Protein AF-A0A946MHQ4-F1 (afdb_monomer_lite)

Radius of gyration: 21.67 Å; chains: 1; bounding box: 41×37×60 Å

Structure (mmCIF, N/CA/C/O backbone):
data_AF-A0A946MHQ4-F1
#
_entry.id   AF-A0A946MHQ4-F1
#
loop_
_atom_site.group_PDB
_atom_site.id
_atom_site.type_symbol
_atom_site.label_atom_id
_atom_site.label_alt_id
_atom_site.label_comp_id
_atom_site.label_asym_id
_atom_site.label_entity_id
_atom_site.label_seq_id
_atom_site.pdbx_PDB_ins_code
_atom_site.Cartn_x
_atom_site.Cartn_y
_atom_site.Cartn_z
_atom_site.occupancy
_atom_site.B_iso_or_equiv
_atom_site.auth_seq_id
_atom_site.auth_comp_id
_atom_site.auth_asym_id
_atom_site.auth_atom_id
_atom_site.pdbx_PDB_model_num
ATOM 1 N N . MET A 1 1 ? 18.219 -25.299 -16.382 1.00 44.34 1 MET A N 1
ATOM 2 C CA . MET A 1 1 ? 19.455 -24.593 -16.780 1.00 44.34 1 MET A CA 1
ATOM 3 C C . MET A 1 1 ? 19.240 -24.109 -18.207 1.00 44.34 1 MET A C 1
ATOM 5 O O . MET A 1 1 ? 19.363 -24.903 -19.125 1.00 44.34 1 MET A O 1
ATOM 9 N N . HIS A 1 2 ? 18.768 -22.870 -18.377 1.00 46.53 2 HIS A N 1
ATOM 10 C CA . HIS A 1 2 ? 18.567 -22.252 -19.692 1.00 46.53 2 HIS A CA 1
ATOM 11 C C . HIS A 1 2 ? 19.818 -21.434 -20.004 1.00 46.53 2 HIS A C 1
ATOM 13 O O . HIS A 1 2 ? 20.066 -20.426 -19.351 1.00 46.53 2 HIS A O 1
ATOM 19 N N . ILE A 1 3 ? 20.645 -21.917 -20.928 1.00 57.62 3 ILE A N 1
ATOM 20 C CA . ILE A 1 3 ? 21.857 -21.231 -21.380 1.00 57.62 3 ILE A CA 1
ATOM 21 C C . ILE A 1 3 ? 21.661 -21.022 -22.878 1.00 57.62 3 ILE A C 1
ATOM 23 O O . ILE A 1 3 ? 21.789 -21.970 -23.647 1.00 57.62 3 ILE A O 1
ATOM 27 N N . GLY A 1 4 ? 21.239 -19.817 -23.265 1.00 63.19 4 GLY A N 1
ATOM 28 C CA . GLY A 1 4 ? 20.927 -19.494 -24.661 1.00 63.19 4 GLY A CA 1
ATOM 29 C C . GLY A 1 4 ? 20.338 -18.104 -24.919 1.00 63.19 4 GLY A C 1
ATOM 30 O O . GLY A 1 4 ? 20.368 -17.661 -26.059 1.00 63.19 4 GLY A O 1
ATOM 31 N N . ASP A 1 5 ? 19.867 -17.380 -23.900 1.00 60.38 5 ASP A N 1
ATOM 32 C CA . ASP A 1 5 ? 19.282 -16.044 -24.090 1.00 60.38 5 ASP A CA 1
ATOM 33 C C . ASP A 1 5 ? 20.356 -14.944 -24.002 1.00 60.38 5 ASP A C 1
ATOM 35 O O . ASP A 1 5 ? 20.431 -14.191 -23.028 1.00 60.38 5 ASP A O 1
ATOM 39 N N . PHE A 1 6 ? 21.230 -14.857 -25.009 1.00 62.22 6 PHE A N 1
ATOM 40 C CA . PHE A 1 6 ? 22.147 -13.722 -25.141 1.00 62.22 6 PHE A CA 1
ATOM 41 C C . PHE A 1 6 ? 21.376 -12.498 -25.655 1.00 62.22 6 PHE A C 1
ATOM 43 O O . PHE A 1 6 ? 20.959 -12.435 -26.809 1.00 62.22 6 PHE A O 1
ATOM 50 N N . LYS A 1 7 ? 21.150 -11.523 -24.768 1.00 54.19 7 LYS A N 1
ATOM 51 C CA . LYS A 1 7 ? 20.459 -10.266 -25.081 1.00 54.19 7 LYS A CA 1
ATOM 52 C C . LYS A 1 7 ? 21.431 -9.286 -25.747 1.00 54.19 7 LYS A C 1
ATOM 54 O O . LYS A 1 7 ? 22.206 -8.626 -25.064 1.00 54.19 7 LYS A O 1
ATOM 59 N N . GLU A 1 8 ? 21.387 -9.175 -27.072 1.00 64.94 8 GLU A N 1
ATOM 60 C CA . GLU A 1 8 ? 22.301 -8.308 -27.841 1.00 64.94 8 GLU A CA 1
ATOM 61 C C . GLU A 1 8 ? 21.842 -6.839 -27.960 1.00 64.94 8 GLU A C 1
ATOM 63 O O . GLU A 1 8 ? 22.543 -6.008 -28.532 1.00 64.94 8 GLU A O 1
ATOM 68 N N . THR A 1 9 ? 20.670 -6.456 -27.440 1.00 58.81 9 THR A N 1
ATOM 69 C CA . THR A 1 9 ? 20.149 -5.082 -27.596 1.00 58.81 9 THR A CA 1
ATOM 70 C C . THR A 1 9 ? 19.406 -4.600 -26.349 1.00 58.81 9 THR A C 1
ATOM 72 O O . THR A 1 9 ? 18.476 -5.257 -25.886 1.00 58.81 9 THR A O 1
ATOM 75 N N . TYR A 1 10 ? 19.757 -3.405 -25.850 1.00 59.22 10 TYR A N 1
ATOM 76 C CA . TYR A 1 10 ? 19.144 -2.749 -24.676 1.00 59.22 10 TYR A CA 1
ATOM 77 C C . TYR A 1 10 ? 17.607 -2.657 -24.747 1.00 59.22 10 TYR A C 1
ATOM 79 O O . TYR A 1 10 ? 16.923 -2.798 -23.737 1.00 59.22 10 TYR A O 1
ATOM 87 N N . SER A 1 11 ? 17.042 -2.493 -25.947 1.00 57.69 11 SER A N 1
ATOM 88 C CA . SER A 1 11 ? 15.589 -2.461 -26.170 1.00 57.69 11 SER A CA 1
ATOM 89 C C . SER A 1 11 ? 14.884 -3.793 -25.859 1.00 57.69 11 SER A C 1
ATOM 91 O O . SER A 1 11 ? 13.715 -3.766 -25.480 1.00 57.69 11 SER A O 1
ATOM 93 N N . SER A 1 12 ? 15.567 -4.939 -25.981 1.00 54.00 12 SER A N 1
ATOM 94 C CA . SER A 1 12 ? 15.023 -6.251 -25.584 1.00 54.00 12 SER A CA 1
ATOM 95 C C . SER A 1 12 ? 15.085 -6.488 -24.072 1.00 54.00 12 SER A C 1
ATOM 97 O O . SER A 1 12 ? 14.344 -7.320 -23.556 1.00 54.00 12 SER A O 1
ATOM 99 N N . ASP A 1 13 ? 15.935 -5.755 -23.347 1.00 55.28 13 ASP A N 1
ATOM 100 C CA . ASP A 1 13 ? 16.036 -5.848 -21.885 1.00 55.28 13 ASP A CA 1
ATOM 101 C C . ASP A 1 13 ? 14.996 -4.967 -21.167 1.00 55.28 13 ASP A C 1
ATOM 103 O O . ASP A 1 13 ? 14.584 -5.262 -20.049 1.00 55.28 13 ASP A O 1
ATOM 107 N N . GLN A 1 14 ? 14.497 -3.932 -21.852 1.00 57.94 14 GLN A N 1
ATOM 108 C CA . GLN A 1 14 ? 13.439 -3.034 -21.371 1.00 57.94 14 GLN A CA 1
ATOM 109 C C . GLN A 1 14 ? 12.012 -3.588 -21.549 1.00 57.94 14 GLN A C 1
ATOM 111 O O . GLN A 1 14 ? 11.046 -2.983 -21.075 1.00 57.94 14 GLN A O 1
ATOM 116 N N . ALA A 1 15 ? 11.848 -4.730 -22.225 1.00 58.72 15 ALA A N 1
ATOM 117 C CA . ALA A 1 15 ? 10.554 -5.382 -22.353 1.00 58.72 15 ALA A CA 1
ATOM 118 C C . ALA A 1 15 ? 10.146 -5.982 -20.998 1.00 58.72 15 ALA A C 1
ATOM 120 O O . ALA A 1 15 ? 10.652 -7.021 -20.584 1.00 58.72 15 ALA A O 1
ATOM 121 N N . VAL A 1 16 ? 9.177 -5.348 -20.328 1.00 58.56 16 VAL A N 1
ATOM 122 C CA . VAL A 1 16 ? 8.598 -5.785 -19.037 1.00 58.56 16 VAL A CA 1
ATOM 123 C C . VAL A 1 16 ? 8.175 -7.269 -19.050 1.00 58.56 16 VAL A C 1
ATOM 125 O O . VAL A 1 16 ? 8.153 -7.927 -18.013 1.00 58.56 16 VAL A O 1
ATOM 128 N N . PHE A 1 17 ? 7.897 -7.828 -20.233 1.00 55.38 17 PHE A N 1
ATOM 129 C CA . PHE A 1 17 ? 7.552 -9.231 -20.445 1.00 55.38 17 PHE A CA 1
ATOM 130 C C . PHE A 1 17 ? 8.567 -9.927 -21.356 1.00 55.38 17 PHE A C 1
ATOM 132 O O . PHE A 1 17 ? 8.342 -10.097 -22.550 1.00 55.38 17 PHE A O 1
ATOM 139 N N . ILE A 1 18 ? 9.674 -10.357 -20.761 1.00 59.72 18 ILE A N 1
ATOM 140 C CA . ILE A 1 18 ? 10.768 -11.078 -21.431 1.00 59.72 18 ILE A CA 1
ATOM 141 C C . ILE A 1 18 ? 10.367 -12.518 -21.823 1.00 59.72 18 ILE A C 1
ATOM 143 O O . ILE A 1 18 ? 10.824 -13.041 -22.832 1.00 59.72 18 ILE A O 1
ATOM 147 N N . ASN A 1 19 ? 9.465 -13.155 -21.057 1.00 63.75 19 ASN A N 1
ATOM 148 C CA . ASN A 1 19 ? 9.085 -14.563 -21.236 1.00 63.75 19 ASN A CA 1
ATOM 149 C C . ASN A 1 19 ? 7.571 -14.732 -21.431 1.00 63.75 19 ASN A C 1
ATOM 151 O O . ASN A 1 19 ? 6.774 -14.243 -20.624 1.00 63.75 19 ASN A O 1
ATOM 155 N N . ALA A 1 20 ? 7.175 -15.543 -22.422 1.00 65.88 20 ALA A N 1
ATOM 156 C CA . ALA A 1 20 ? 5.785 -15.967 -22.629 1.00 65.88 20 ALA A CA 1
ATOM 157 C C . ALA A 1 20 ? 5.186 -16.631 -21.373 1.00 65.88 20 ALA A C 1
ATOM 159 O O . ALA A 1 20 ? 4.025 -16.398 -21.044 1.00 65.88 20 ALA A O 1
ATOM 160 N N . THR A 1 21 ? 6.011 -17.362 -20.616 1.00 70.69 21 THR A N 1
ATOM 161 C CA . THR A 1 21 ? 5.657 -17.931 -19.309 1.00 70.69 21 THR A CA 1
ATOM 162 C C . THR A 1 21 ? 5.302 -16.851 -18.286 1.00 70.69 21 THR A C 1
ATOM 164 O O . THR A 1 21 ? 4.266 -16.955 -17.642 1.00 70.69 21 THR A O 1
ATOM 167 N N . SER A 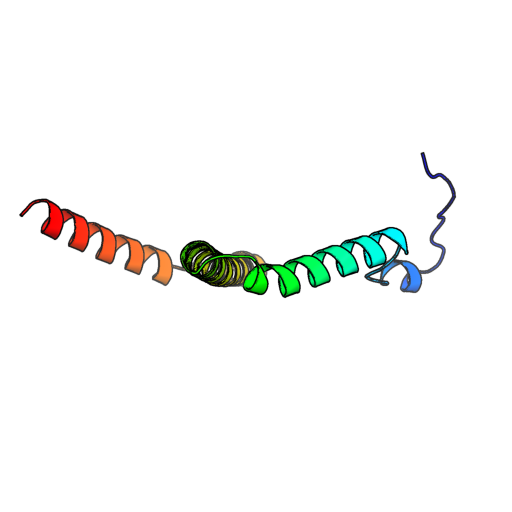1 22 ? 6.092 -15.778 -18.161 1.00 65.81 22 SER A N 1
ATOM 168 C CA . SER A 1 22 ? 5.806 -14.698 -17.200 1.00 65.81 22 SER A CA 1
ATOM 169 C C . SER A 1 22 ? 4.502 -13.969 -17.545 1.00 65.81 22 SER A C 1
ATOM 171 O O . SER A 1 22 ? 3.673 -13.717 -16.673 1.00 65.81 22 SER A O 1
ATOM 173 N N . ARG A 1 23 ? 4.251 -13.730 -18.842 1.00 69.12 23 ARG A N 1
ATOM 174 C CA . ARG A 1 23 ? 2.988 -13.142 -19.319 1.00 69.12 23 ARG A CA 1
ATOM 175 C C . ARG A 1 23 ? 1.783 -14.053 -19.062 1.00 69.12 23 ARG A C 1
ATOM 177 O O . ARG A 1 23 ? 0.720 -13.558 -18.701 1.00 69.12 23 ARG A O 1
ATOM 184 N N . PHE A 1 24 ? 1.951 -15.366 -19.211 1.00 77.69 24 PHE A N 1
ATOM 185 C CA . PHE A 1 24 ? 0.913 -16.351 -18.906 1.00 77.69 24 PHE A CA 1
ATOM 186 C C . PHE A 1 24 ? 0.582 -16.394 -17.406 1.00 77.69 24 PHE A C 1
ATOM 188 O O . PHE A 1 24 ? -0.587 -16.303 -17.038 1.00 77.69 24 PHE A O 1
ATOM 195 N N . TRP A 1 25 ? 1.596 -16.443 -16.537 1.00 76.44 25 TRP A N 1
ATOM 196 C CA . TRP A 1 25 ? 1.406 -16.420 -15.081 1.00 76.44 25 TRP A CA 1
ATOM 197 C C . TRP A 1 25 ? 0.798 -15.105 -14.581 1.00 76.44 25 TRP A C 1
ATOM 199 O O . TRP A 1 25 ? -0.076 -15.135 -13.719 1.00 76.44 25 TRP A O 1
ATOM 209 N N . LEU A 1 26 ? 1.186 -13.960 -15.153 1.00 79.12 26 LEU A N 1
ATOM 210 C CA . LEU A 1 26 ? 0.558 -12.670 -14.844 1.00 79.12 26 LEU A CA 1
ATOM 211 C C . LEU A 1 26 ? -0.900 -12.607 -15.315 1.00 79.12 26 LEU A C 1
ATOM 213 O O . LEU A 1 26 ? -1.747 -12.085 -14.593 1.00 79.12 26 LEU A O 1
ATOM 217 N N . GLY A 1 27 ? -1.214 -13.186 -16.477 1.00 81.94 27 GLY A N 1
ATOM 218 C CA . GLY A 1 27 ? -2.594 -13.328 -16.945 1.00 81.94 27 GLY A CA 1
ATOM 219 C C . GLY A 1 27 ? -3.448 -14.180 -16.002 1.00 81.94 27 GLY A C 1
ATOM 220 O O . GLY A 1 27 ? -4.559 -13.785 -15.658 1.00 81.94 27 GLY A O 1
ATOM 221 N N . ILE A 1 28 ? -2.907 -15.305 -15.520 1.00 83.94 28 ILE A N 1
ATOM 222 C CA . ILE A 1 28 ? -3.563 -16.161 -14.518 1.00 83.94 28 ILE A CA 1
ATOM 223 C C . ILE A 1 28 ? -3.770 -15.418 -13.198 1.00 83.94 28 ILE A C 1
ATOM 225 O O . ILE A 1 28 ? -4.859 -15.483 -12.634 1.00 83.94 28 ILE A O 1
ATOM 229 N N . LEU A 1 29 ? -2.757 -14.692 -12.720 1.00 83.06 29 LEU A N 1
ATOM 230 C CA . LEU A 1 29 ? -2.849 -13.893 -11.499 1.00 83.06 29 LEU A CA 1
ATOM 231 C C . LEU A 1 29 ? -3.992 -12.871 -11.596 1.00 83.06 29 LEU A C 1
ATOM 233 O O . LEU A 1 29 ? -4.821 -12.791 -10.693 1.00 83.06 29 LEU A O 1
ATOM 237 N N . PHE A 1 30 ? -4.069 -12.131 -12.706 1.00 81.38 30 PHE A N 1
ATOM 238 C CA . PHE A 1 30 ? -5.137 -11.157 -12.945 1.00 81.38 30 PHE A CA 1
ATOM 239 C C . PHE A 1 30 ? -6.515 -11.811 -13.047 1.00 81.38 30 PHE A C 1
ATOM 241 O O . PHE A 1 30 ? -7.473 -11.315 -12.456 1.00 81.38 30 PHE A O 1
ATOM 248 N N . ALA A 1 31 ? -6.621 -12.935 -13.757 1.00 80.38 31 ALA A N 1
ATOM 249 C CA . ALA A 1 31 ? -7.873 -13.675 -13.870 1.00 80.38 31 ALA A CA 1
ATOM 250 C C . ALA A 1 31 ? -8.362 -14.166 -12.498 1.00 80.38 31 ALA A C 1
ATOM 252 O O . ALA A 1 31 ? -9.541 -14.029 -12.178 1.00 80.38 31 ALA A O 1
ATOM 253 N N . LEU A 1 32 ? -7.453 -14.671 -11.660 1.00 80.50 32 LEU A N 1
ATOM 254 C CA . LEU A 1 32 ? -7.765 -15.112 -10.303 1.00 80.50 32 LEU A CA 1
ATOM 255 C C . LEU A 1 32 ? -8.185 -13.937 -9.413 1.00 80.50 32 LEU A C 1
ATOM 257 O O . LEU A 1 32 ? -9.152 -14.066 -8.669 1.00 80.50 32 LEU A O 1
ATOM 261 N N . LEU A 1 33 ? -7.530 -12.778 -9.537 1.00 78.06 33 LEU A N 1
ATOM 262 C CA . LEU A 1 33 ? -7.888 -11.564 -8.795 1.00 78.06 33 LEU A CA 1
ATOM 263 C C . LEU A 1 33 ? -9.302 -11.062 -9.143 1.00 78.06 33 LEU A C 1
ATOM 265 O O . LEU A 1 33 ? -10.025 -10.602 -8.263 1.00 78.06 33 LEU A O 1
ATOM 269 N N . ILE A 1 34 ? -9.707 -11.172 -10.413 1.00 77.94 34 ILE A N 1
ATOM 270 C CA . ILE A 1 34 ? -11.048 -10.787 -10.888 1.00 77.94 34 ILE A CA 1
ATOM 271 C C . ILE A 1 34 ? -12.108 -11.813 -10.475 1.00 77.94 34 ILE A C 1
ATOM 273 O O . ILE A 1 34 ? -13.237 -11.436 -10.176 1.00 77.94 34 ILE A O 1
ATOM 277 N N . LEU A 1 35 ? -11.761 -13.102 -10.441 1.00 77.50 35 LEU A N 1
ATOM 278 C CA . LEU A 1 35 ? -12.665 -14.172 -10.006 1.00 77.50 35 LEU A CA 1
ATOM 279 C C . LEU A 1 35 ? -12.836 -14.223 -8.481 1.00 77.50 35 LEU A C 1
ATOM 281 O O . LEU A 1 35 ? -13.877 -14.664 -7.996 1.00 77.50 35 LEU A O 1
ATOM 285 N N . PHE A 1 36 ? -11.847 -13.744 -7.725 1.00 74.06 36 PHE A N 1
ATOM 286 C CA . PHE A 1 36 ? -11.846 -13.716 -6.264 1.00 74.06 36 PHE A CA 1
ATOM 287 C C . PHE A 1 36 ? -13.116 -13.105 -5.633 1.00 74.06 36 PHE A C 1
ATOM 289 O O . PHE A 1 36 ? -13.709 -13.769 -4.781 1.00 74.06 36 PHE A O 1
ATOM 296 N N . PRO A 1 37 ? -13.610 -11.915 -6.039 1.00 72.88 37 PRO A N 1
ATOM 297 C CA . PRO A 1 37 ? -14.820 -11.330 -5.458 1.00 72.88 37 PRO A CA 1
ATOM 298 C C . PRO A 1 37 ? -16.112 -12.112 -5.730 1.00 72.88 37 PRO A C 1
ATOM 300 O O . PRO A 1 37 ? -17.084 -11.915 -5.011 1.00 72.88 37 PRO A O 1
ATOM 303 N N . PHE A 1 38 ? -16.146 -12.996 -6.732 1.00 70.44 38 PHE A N 1
ATOM 304 C CA . PHE A 1 38 ? -17.338 -13.794 -7.050 1.00 70.44 38 PHE A CA 1
ATOM 305 C C . PHE A 1 38 ? -17.438 -15.088 -6.233 1.00 70.44 38 PHE A C 1
ATOM 307 O O . PHE A 1 38 ? -18.504 -15.696 -6.178 1.00 70.44 38 PHE A O 1
ATOM 314 N N . VAL A 1 39 ? -16.336 -15.519 -5.611 1.00 70.81 39 VAL A N 1
ATOM 315 C CA . VAL A 1 39 ? -16.262 -16.756 -4.812 1.00 70.81 39 VAL A CA 1
ATOM 316 C C . VAL A 1 39 ? -16.093 -16.450 -3.318 1.00 70.81 39 VAL A C 1
ATOM 318 O O . VAL A 1 39 ? -16.463 -17.260 -2.469 1.00 70.81 39 VAL A O 1
ATOM 321 N N . ALA A 1 40 ? -15.548 -15.281 -2.975 1.00 71.38 40 ALA A N 1
ATOM 322 C CA . ALA A 1 40 ? -15.327 -14.858 -1.599 1.00 71.38 40 ALA A CA 1
ATOM 323 C C . ALA A 1 40 ? -16.623 -14.357 -0.935 1.00 71.38 40 ALA A C 1
ATOM 325 O O . ALA A 1 40 ? -17.306 -13.488 -1.465 1.00 71.38 40 ALA A O 1
ATOM 326 N N . GLY A 1 41 ? -16.935 -14.864 0.262 1.00 76.25 41 GLY A N 1
ATOM 327 C CA . GLY A 1 41 ? -18.014 -14.316 1.095 1.00 76.25 41 GLY A CA 1
ATOM 328 C C . GLY A 1 41 ? -17.691 -12.915 1.634 1.00 76.25 41 GLY A C 1
ATOM 329 O O . GLY A 1 41 ? -16.524 -12.511 1.660 1.00 76.25 41 GLY A O 1
ATOM 330 N N . ASP A 1 42 ? -18.707 -12.196 2.126 1.00 80.75 42 ASP A N 1
ATOM 331 C CA . ASP A 1 42 ? -18.616 -10.784 2.553 1.00 80.75 42 ASP A CA 1
ATOM 332 C C . ASP A 1 42 ? -17.449 -10.487 3.510 1.00 80.75 42 ASP A C 1
ATOM 334 O O . ASP A 1 42 ? -16.789 -9.453 3.405 1.00 80.75 42 ASP A O 1
ATOM 338 N N . TYR A 1 43 ? -17.133 -11.417 4.418 1.00 81.75 43 TYR A N 1
ATOM 339 C CA . TYR A 1 43 ? -16.008 -11.269 5.343 1.00 81.75 43 TYR A CA 1
ATOM 340 C C . TYR A 1 43 ? -14.642 -11.294 4.637 1.00 81.75 43 TYR A C 1
ATOM 342 O O . TYR A 1 43 ? -13.783 -10.457 4.920 1.00 81.75 43 TYR A O 1
ATOM 350 N N . LEU A 1 44 ? -14.436 -12.224 3.696 1.00 82.00 44 LEU A N 1
ATOM 351 C CA . LEU A 1 44 ? -13.193 -12.286 2.919 1.00 82.00 44 LEU A CA 1
ATOM 352 C C . LEU A 1 44 ? -13.065 -11.069 2.001 1.00 82.00 44 LEU A C 1
ATOM 354 O O . LEU A 1 44 ? -11.967 -10.536 1.864 1.00 82.00 44 LEU A O 1
ATOM 358 N N . LEU A 1 45 ? -14.172 -10.610 1.414 1.00 83.56 45 LEU A N 1
ATOM 359 C CA . LEU A 1 45 ? -14.216 -9.376 0.630 1.00 83.56 45 LEU A CA 1
ATOM 360 C C . LEU A 1 45 ? -13.807 -8.165 1.472 1.00 83.56 45 LEU A C 1
ATOM 362 O O . LEU A 1 45 ? -12.973 -7.371 1.035 1.00 83.56 45 LEU A O 1
ATOM 366 N N . PHE A 1 46 ? -14.340 -8.026 2.687 1.00 84.88 46 PHE A N 1
ATOM 367 C CA . PHE A 1 46 ? -13.963 -6.942 3.593 1.00 84.88 46 PHE A CA 1
ATOM 368 C C . PHE A 1 46 ? -12.472 -6.991 3.956 1.00 84.88 46 PHE A C 1
ATOM 370 O O . PHE A 1 46 ? -11.771 -5.987 3.826 1.00 84.88 46 PHE A O 1
ATOM 377 N N . MET A 1 47 ? -11.967 -8.165 4.343 1.00 86.44 47 MET A N 1
ATOM 378 C CA . MET A 1 47 ? -10.551 -8.362 4.667 1.00 86.44 47 MET A CA 1
ATOM 379 C C . MET A 1 47 ? -9.639 -8.073 3.468 1.00 86.44 47 MET A C 1
ATOM 381 O O . MET A 1 47 ? -8.614 -7.413 3.626 1.00 86.44 47 MET A O 1
ATOM 385 N N . ALA A 1 48 ? -10.018 -8.507 2.263 1.00 85.50 48 ALA A N 1
ATOM 386 C CA . ALA A 1 48 ? -9.259 -8.249 1.043 1.00 85.50 48 ALA A CA 1
ATOM 387 C C . ALA A 1 48 ? -9.237 -6.758 0.676 1.00 85.50 48 ALA A C 1
ATOM 389 O O . ALA A 1 48 ? -8.184 -6.237 0.314 1.00 85.50 48 ALA A O 1
ATOM 390 N N . ASN A 1 49 ? -10.362 -6.051 0.824 1.00 86.31 49 ASN A N 1
ATOM 391 C CA . ASN A 1 49 ? -10.413 -4.599 0.635 1.00 86.31 49 ASN A CA 1
ATOM 392 C C . ASN A 1 49 ? -9.529 -3.871 1.655 1.00 86.31 49 ASN A C 1
ATOM 394 O O . ASN A 1 49 ? -8.736 -3.007 1.280 1.00 86.31 49 ASN A O 1
ATOM 398 N N . LEU A 1 50 ? -9.608 -4.253 2.933 1.00 89.56 50 LEU A N 1
ATOM 399 C CA . LEU A 1 50 ? -8.770 -3.683 3.988 1.00 89.56 50 LEU A CA 1
ATOM 400 C C . LEU A 1 50 ? -7.275 -3.926 3.720 1.00 89.56 50 LEU A C 1
ATOM 402 O O . LEU A 1 50 ? -6.459 -3.006 3.834 1.00 89.56 50 LEU A O 1
ATOM 406 N N . ALA A 1 51 ? -6.911 -5.142 3.313 1.00 88.81 51 ALA A N 1
ATOM 407 C CA . ALA A 1 51 ? -5.548 -5.478 2.921 1.00 88.81 51 ALA A CA 1
ATOM 408 C C . ALA A 1 51 ? -5.099 -4.664 1.694 1.00 88.81 51 ALA A C 1
ATOM 410 O O . ALA A 1 51 ? -4.011 -4.101 1.693 1.00 88.81 51 ALA A O 1
ATOM 411 N N . GLY A 1 52 ? -5.948 -4.520 0.673 1.00 87.38 52 GLY A N 1
ATOM 412 C CA . GLY A 1 52 ? -5.643 -3.725 -0.519 1.00 87.38 52 GLY A CA 1
ATOM 413 C C . GLY A 1 52 ? -5.362 -2.256 -0.194 1.00 87.38 52 GLY A C 1
ATOM 414 O O . GLY A 1 52 ? -4.346 -1.707 -0.622 1.00 87.38 52 GLY A O 1
ATOM 415 N N . ILE A 1 53 ? -6.212 -1.634 0.626 1.00 88.81 53 ILE A N 1
ATOM 416 C CA . ILE A 1 53 ? -6.038 -0.239 1.056 1.00 88.81 53 ILE A CA 1
ATOM 417 C C . ILE A 1 53 ? -4.732 -0.068 1.845 1.00 88.81 53 ILE A C 1
ATOM 419 O O . ILE A 1 53 ? -3.975 0.874 1.598 1.00 88.81 53 ILE A O 1
ATOM 423 N N . THR A 1 54 ? -4.432 -0.987 2.767 1.00 87.69 54 THR A N 1
ATOM 424 C CA . THR A 1 54 ? -3.199 -0.920 3.568 1.00 87.69 54 THR A CA 1
ATOM 425 C C . THR A 1 54 ? -1.941 -1.161 2.733 1.00 87.69 54 THR A C 1
ATOM 427 O O . THR A 1 54 ? -0.949 -0.465 2.943 1.00 87.69 54 THR A O 1
ATOM 430 N N . ILE A 1 55 ? -1.982 -2.050 1.734 1.00 90.62 55 ILE A N 1
ATOM 431 C CA . ILE A 1 55 ? -0.883 -2.256 0.777 1.00 90.62 55 ILE A CA 1
ATOM 432 C C . ILE A 1 55 ? -0.617 -0.981 -0.026 1.00 90.62 55 ILE A C 1
ATOM 434 O O . ILE A 1 55 ? 0.533 -0.552 -0.113 1.00 90.62 55 ILE A O 1
ATOM 438 N N . ILE A 1 56 ? -1.655 -0.339 -0.573 1.00 89.44 56 ILE A N 1
ATOM 439 C CA . ILE A 1 56 ? -1.502 0.923 -1.320 1.00 89.44 56 ILE A CA 1
ATOM 440 C C . ILE A 1 56 ? -0.872 1.996 -0.422 1.00 89.44 56 ILE A C 1
ATOM 442 O O . ILE A 1 56 ? 0.063 2.680 -0.840 1.00 89.44 56 ILE A O 1
ATOM 446 N N . GLY A 1 57 ? -1.327 2.103 0.830 1.00 87.06 57 GLY A N 1
ATOM 447 C CA . GLY A 1 57 ? -0.740 3.010 1.817 1.00 87.06 57 GLY A CA 1
ATOM 448 C C . GLY A 1 57 ? 0.729 2.699 2.124 1.00 87.06 57 GLY A C 1
ATOM 449 O O . GLY A 1 57 ? 1.548 3.615 2.176 1.00 87.06 57 GLY A O 1
ATOM 450 N N . ALA A 1 58 ? 1.084 1.422 2.277 1.00 86.94 58 ALA A N 1
ATOM 451 C CA . ALA A 1 58 ? 2.454 0.982 2.534 1.00 86.94 58 ALA A CA 1
ATOM 452 C C . ALA A 1 58 ? 3.388 1.242 1.341 1.00 86.94 58 ALA A C 1
ATOM 454 O O . ALA A 1 58 ? 4.522 1.677 1.538 1.00 86.94 58 ALA A O 1
ATOM 455 N N . VAL A 1 59 ? 2.918 1.035 0.108 1.00 87.69 59 VAL A N 1
ATOM 456 C CA . VAL A 1 59 ? 3.676 1.358 -1.112 1.00 87.69 59 VAL A CA 1
ATOM 457 C C . VAL A 1 59 ? 3.843 2.869 -1.255 1.00 87.69 59 VAL A C 1
ATOM 459 O O . VAL A 1 59 ? 4.951 3.336 -1.504 1.00 87.69 59 VAL A O 1
ATOM 462 N N . GLY A 1 60 ? 2.781 3.648 -1.032 1.00 83.06 60 GLY A N 1
ATOM 463 C CA . GLY A 1 60 ? 2.865 5.110 -1.024 1.00 83.06 60 GLY A CA 1
ATOM 464 C C . GLY A 1 60 ? 3.861 5.618 0.018 1.00 83.06 60 GLY A C 1
ATOM 465 O O . GLY A 1 60 ? 4.689 6.477 -0.283 1.00 83.06 60 GLY A O 1
ATOM 466 N N . LEU A 1 61 ? 3.848 5.024 1.213 1.00 85.81 61 LEU A N 1
ATOM 467 C CA . LEU A 1 61 ? 4.829 5.296 2.257 1.00 85.81 61 LEU A CA 1
ATOM 468 C C . LEU A 1 61 ? 6.251 4.932 1.815 1.00 85.81 61 LEU A C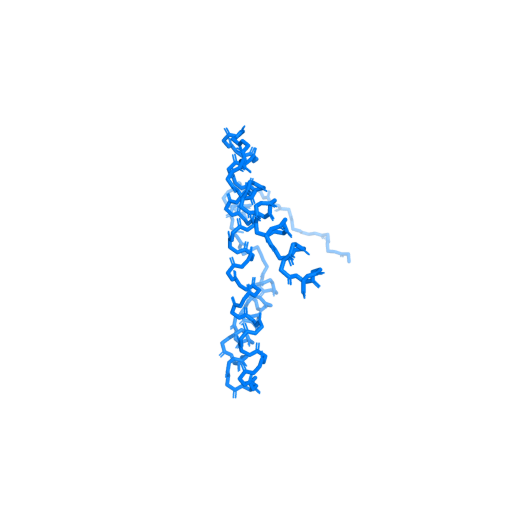 1
ATOM 470 O O . LEU A 1 61 ? 7.152 5.740 2.009 1.00 85.81 61 LEU A O 1
ATOM 474 N N . ASN A 1 62 ? 6.449 3.756 1.213 1.00 84.75 62 ASN A N 1
ATOM 475 C CA . ASN A 1 62 ? 7.746 3.300 0.711 1.00 84.75 62 ASN A CA 1
ATOM 476 C C . ASN A 1 62 ? 8.306 4.239 -0.365 1.00 84.75 62 ASN A C 1
ATOM 478 O O . ASN A 1 62 ? 9.501 4.518 -0.370 1.00 84.75 62 ASN A O 1
ATOM 482 N N . ILE A 1 63 ? 7.447 4.787 -1.226 1.00 82.56 63 ILE A N 1
ATOM 483 C CA . ILE A 1 63 ? 7.855 5.776 -2.224 1.00 82.56 63 ILE A CA 1
ATOM 484 C C . ILE A 1 63 ? 8.257 7.093 -1.547 1.00 82.56 63 ILE A C 1
ATOM 486 O O . ILE A 1 63 ? 9.289 7.673 -1.885 1.00 82.56 63 ILE A O 1
ATOM 490 N N . LEU A 1 64 ? 7.475 7.559 -0.569 1.00 82.56 64 LEU A N 1
ATOM 491 C CA . LEU A 1 64 ? 7.733 8.818 0.133 1.00 82.56 64 LEU A CA 1
ATOM 492 C C . LEU A 1 64 ? 9.028 8.771 0.959 1.00 82.56 64 LEU A C 1
ATOM 494 O O . LEU A 1 64 ? 9.826 9.708 0.914 1.00 82.56 64 LEU A O 1
ATOM 498 N N . THR A 1 6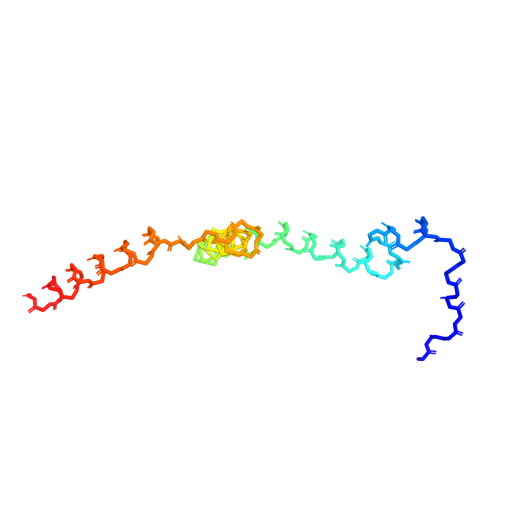5 ? 9.259 7.673 1.680 1.00 80.25 65 THR A N 1
ATOM 499 C CA . THR A 1 65 ? 10.468 7.482 2.491 1.00 80.25 65 THR A CA 1
ATOM 500 C C . THR A 1 65 ? 11.672 7.106 1.634 1.00 80.25 65 THR A C 1
ATOM 502 O O . THR A 1 65 ? 12.768 7.597 1.887 1.00 80.25 65 THR A O 1
ATOM 505 N N . GLY A 1 66 ? 11.477 6.269 0.614 1.00 77.06 66 GLY A N 1
ATOM 506 C CA . GLY A 1 66 ? 12.545 5.736 -0.228 1.00 77.06 66 GLY A CA 1
ATOM 507 C C . GLY A 1 66 ? 13.052 6.710 -1.291 1.00 77.06 66 GLY A C 1
ATOM 508 O O . GLY A 1 66 ? 14.261 6.860 -1.434 1.00 77.06 66 GLY A O 1
ATOM 509 N N . PHE A 1 67 ? 12.158 7.388 -2.022 1.00 69.00 67 PHE A N 1
ATOM 510 C CA . PHE A 1 67 ? 12.547 8.283 -3.124 1.00 69.00 67 PHE A CA 1
ATOM 511 C C . PHE A 1 67 ? 12.598 9.758 -2.725 1.00 69.00 67 PHE A C 1
ATOM 513 O O . PHE A 1 67 ? 13.481 10.476 -3.185 1.00 69.00 67 PHE A O 1
ATOM 520 N N . ALA A 1 68 ? 11.670 10.225 -1.884 1.00 73.69 68 ALA A N 1
ATOM 521 C CA . ALA A 1 68 ? 11.632 11.628 -1.459 1.00 73.69 68 ALA A CA 1
ATOM 522 C C . ALA A 1 68 ? 12.375 11.886 -0.134 1.00 73.69 68 ALA A C 1
ATOM 524 O O . ALA A 1 68 ? 12.592 13.042 0.224 1.00 73.69 68 ALA A O 1
ATOM 525 N N . GLY A 1 69 ? 12.761 10.835 0.604 1.00 73.75 69 GLY A N 1
ATOM 526 C CA . GLY A 1 69 ? 13.424 10.955 1.908 1.00 73.75 69 GLY A CA 1
ATOM 527 C C . GLY A 1 69 ? 12.539 11.558 3.007 1.00 73.75 69 GLY A C 1
ATOM 528 O O . GLY A 1 69 ? 13.045 11.972 4.050 1.00 73.75 69 GLY A O 1
ATOM 529 N N . LEU A 1 70 ? 11.222 11.641 2.790 1.00 77.75 70 LEU A N 1
ATOM 530 C CA . LEU A 1 70 ? 10.287 12.243 3.736 1.00 77.75 70 LEU A CA 1
ATOM 531 C C . LEU A 1 70 ? 9.854 11.212 4.779 1.00 77.75 70 LEU A C 1
ATOM 533 O O . LEU A 1 70 ? 9.345 10.142 4.449 1.00 77.75 70 LEU A O 1
ATOM 537 N N . ILE A 1 71 ? 10.009 11.555 6.058 1.00 74.50 71 ILE A N 1
ATOM 538 C CA . ILE A 1 71 ? 9.527 10.725 7.165 1.00 74.50 71 ILE A CA 1
ATOM 539 C C . ILE A 1 71 ? 8.015 10.933 7.313 1.00 74.50 71 ILE A C 1
ATOM 541 O O . ILE A 1 71 ? 7.548 12.050 7.542 1.00 74.50 71 ILE A O 1
ATOM 545 N N . SER A 1 72 ? 7.234 9.852 7.227 1.00 76.88 72 SER A N 1
ATOM 546 C CA . SER A 1 72 ? 5.788 9.897 7.479 1.00 76.88 72 SER A CA 1
ATOM 547 C C . SER A 1 72 ? 5.490 9.966 8.979 1.00 76.88 72 SER A C 1
ATOM 549 O O . SER A 1 72 ? 5.235 8.958 9.638 1.00 76.88 72 SER A O 1
ATOM 551 N N . LEU A 1 73 ? 5.532 11.180 9.532 1.00 78.62 73 LEU A N 1
ATOM 552 C CA . LEU A 1 73 ? 5.217 11.441 10.942 1.00 78.62 73 LEU A CA 1
ATOM 553 C C . LEU A 1 73 ? 3.712 11.338 11.241 1.00 78.62 73 LEU A C 1
ATOM 555 O O . LEU A 1 73 ? 3.328 10.968 12.347 1.00 78.62 73 LEU A O 1
ATOM 559 N N . GLY A 1 74 ? 2.855 11.627 10.255 1.00 78.88 74 GLY A N 1
ATOM 560 C CA . GLY A 1 74 ? 1.400 11.623 10.433 1.00 78.88 74 GLY A CA 1
ATOM 561 C C . GLY A 1 74 ? 0.847 10.243 10.791 1.00 78.88 74 GLY A C 1
ATOM 562 O O . GLY A 1 74 ? 0.078 10.116 11.738 1.00 78.88 74 GLY A O 1
ATOM 563 N N . HIS A 1 75 ? 1.284 9.192 10.091 1.00 79.44 75 HIS A N 1
ATOM 564 C CA . HIS A 1 75 ? 0.797 7.830 10.334 1.00 79.44 75 HIS A CA 1
ATOM 565 C C . HIS A 1 75 ? 1.148 7.346 11.754 1.00 79.44 75 HIS A C 1
ATOM 567 O O . HIS A 1 75 ? 0.293 6.810 12.456 1.00 79.44 75 HIS A O 1
ATOM 573 N N . ALA A 1 76 ? 2.377 7.604 12.215 1.00 80.19 76 ALA A N 1
ATOM 574 C CA . ALA A 1 76 ? 2.813 7.263 13.569 1.00 80.19 76 ALA A CA 1
ATOM 575 C C . ALA A 1 76 ? 2.073 8.076 14.648 1.00 80.19 76 ALA A C 1
ATOM 577 O O . ALA A 1 76 ? 1.663 7.516 15.665 1.00 80.19 76 ALA A O 1
ATOM 578 N N . ALA A 1 77 ? 1.849 9.375 14.412 1.00 84.50 77 ALA A N 1
ATOM 579 C CA . ALA A 1 77 ? 1.116 10.239 15.336 1.00 84.50 77 ALA A CA 1
ATOM 580 C C . ALA A 1 77 ? -0.345 9.788 15.517 1.00 84.50 77 ALA A C 1
ATOM 582 O O . ALA A 1 77 ? -0.814 9.685 16.650 1.00 84.50 77 ALA A O 1
ATOM 583 N N . PHE A 1 78 ? -1.051 9.454 14.430 1.00 86.19 78 PHE A N 1
ATOM 584 C CA . PHE A 1 78 ? -2.440 8.986 14.511 1.00 86.19 78 PHE A CA 1
ATOM 585 C C . PHE A 1 78 ? -2.571 7.615 15.185 1.00 86.19 78 PHE A C 1
ATOM 587 O O . PHE A 1 78 ? -3.481 7.436 15.996 1.00 86.19 78 PHE A O 1
ATOM 594 N N . ILE A 1 79 ? -1.650 6.677 14.922 1.00 87.62 79 ILE A N 1
ATOM 595 C CA . ILE A 1 79 ? -1.611 5.390 15.638 1.00 87.62 79 ILE A CA 1
ATOM 596 C C . ILE A 1 79 ? -1.380 5.614 17.136 1.00 87.62 79 ILE A C 1
ATOM 598 O O . ILE A 1 79 ? -2.077 5.017 17.956 1.00 87.62 79 ILE A O 1
ATOM 602 N N . GLY A 1 80 ? -0.441 6.492 17.503 1.00 87.44 80 GLY A N 1
ATOM 603 C CA . GLY A 1 80 ? -0.139 6.798 18.901 1.00 87.44 80 GLY A CA 1
ATOM 604 C C . GLY A 1 80 ? -1.333 7.392 19.651 1.00 87.44 80 GLY A C 1
ATOM 605 O O . GLY A 1 80 ? -1.688 6.904 20.724 1.00 87.44 80 GLY A O 1
ATOM 606 N N . VAL A 1 81 ? -1.991 8.401 19.071 1.00 93.06 81 VAL A N 1
ATOM 607 C CA . VAL A 1 81 ? -3.176 9.033 19.676 1.00 93.06 81 VAL A CA 1
ATOM 608 C C . VAL A 1 81 ? -4.326 8.031 19.799 1.00 93.06 81 VAL A C 1
ATOM 610 O O . VAL A 1 81 ? -4.866 7.865 20.891 1.00 93.06 81 VAL A O 1
ATOM 613 N N . GLY A 1 82 ? -4.662 7.312 18.722 1.00 89.00 82 GLY A N 1
ATOM 614 C CA . GLY A 1 82 ? -5.752 6.331 18.730 1.00 89.00 82 GLY A CA 1
ATOM 615 C C . GLY A 1 82 ? -5.520 5.181 19.714 1.00 89.00 82 GLY A C 1
ATOM 616 O O . GLY A 1 82 ? -6.431 4.817 20.457 1.00 89.00 82 GLY A O 1
ATOM 617 N N . GLY A 1 83 ? -4.293 4.654 19.777 1.00 90.56 83 GLY A N 1
ATOM 618 C CA . GLY A 1 83 ? -3.917 3.603 20.723 1.00 90.56 83 GLY A CA 1
ATOM 619 C C . GLY A 1 83 ? -4.028 4.055 22.180 1.00 90.56 83 GLY A C 1
ATOM 620 O O . GLY A 1 83 ? -4.574 3.326 23.007 1.00 90.56 83 GLY A O 1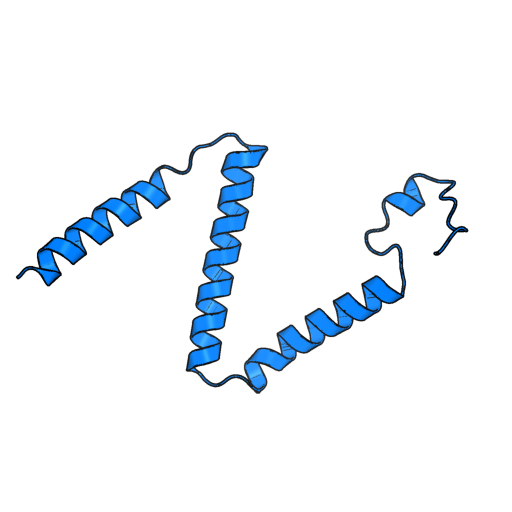
ATOM 621 N N . TYR A 1 84 ? -3.586 5.277 22.493 1.00 92.31 84 TYR A N 1
ATOM 622 C CA . TYR A 1 84 ? -3.689 5.825 23.847 1.00 92.31 84 TYR A CA 1
ATOM 623 C C . TYR A 1 84 ? -5.146 6.077 24.253 1.00 92.31 84 TYR A C 1
ATOM 625 O O . TYR A 1 84 ? -5.558 5.727 25.360 1.00 92.31 84 TYR A O 1
ATOM 633 N N . THR A 1 85 ? -5.957 6.619 23.338 1.00 91.12 85 THR A N 1
ATOM 634 C CA . THR A 1 85 ? -7.399 6.789 23.557 1.00 91.12 85 THR A CA 1
ATOM 635 C C . THR A 1 85 ? -8.092 5.445 23.790 1.00 91.12 85 THR A C 1
ATOM 637 O O . THR A 1 85 ? -8.861 5.329 24.743 1.00 91.12 85 THR A O 1
ATOM 640 N N . ALA A 1 86 ? -7.797 4.420 22.984 1.00 91.88 86 ALA A N 1
ATOM 641 C CA . ALA A 1 86 ? -8.368 3.082 23.142 1.00 91.88 86 ALA A CA 1
ATOM 642 C C . ALA A 1 86 ? -7.946 2.417 24.462 1.00 91.88 86 ALA A C 1
ATOM 644 O O . ALA A 1 86 ? -8.781 1.810 25.128 1.00 91.88 86 ALA A O 1
ATOM 645 N N . ALA A 1 87 ? -6.686 2.571 24.878 1.00 91.81 87 ALA A N 1
ATOM 646 C CA . ALA A 1 87 ? -6.197 2.039 26.149 1.00 91.81 87 ALA A CA 1
ATOM 647 C C . ALA A 1 87 ? -6.925 2.666 27.350 1.00 91.81 87 ALA A C 1
ATOM 649 O O . ALA A 1 87 ? -7.344 1.952 28.262 1.00 91.81 87 ALA A O 1
ATOM 650 N N . ILE A 1 88 ? -7.131 3.988 27.329 1.00 93.81 88 ILE A N 1
ATOM 651 C CA . ILE A 1 88 ? -7.893 4.692 28.370 1.00 93.81 88 ILE A CA 1
ATOM 652 C C . ILE A 1 88 ? -9.357 4.246 28.378 1.00 93.81 88 ILE A C 1
ATOM 654 O O . ILE A 1 88 ? -9.900 4.003 29.453 1.00 93.81 88 ILE A O 1
ATOM 658 N N . LEU A 1 89 ? -9.992 4.124 27.207 1.00 92.06 89 LEU A N 1
ATOM 659 C CA . LEU A 1 89 ? -11.381 3.664 27.105 1.00 92.06 89 LEU A CA 1
ATOM 660 C C . L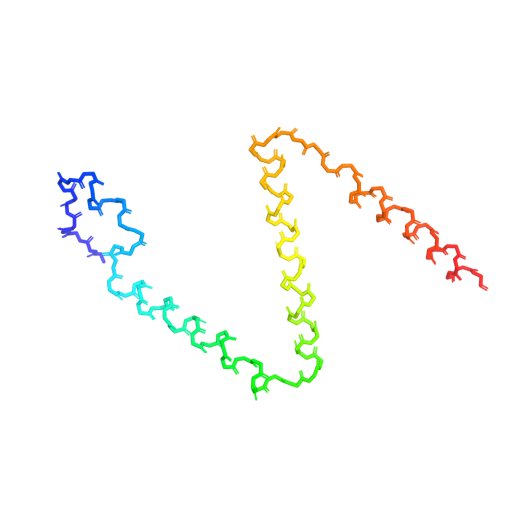EU A 1 89 ? -11.553 2.211 27.553 1.00 92.06 89 LEU A C 1
ATOM 662 O O . LEU A 1 89 ? -12.567 1.895 28.150 1.00 92.06 89 LEU A O 1
ATOM 666 N N . SER A 1 90 ? -10.575 1.346 27.279 1.00 90.75 90 SER A N 1
ATOM 667 C CA . SER A 1 90 ? -10.609 -0.069 27.667 1.00 90.75 90 SER A CA 1
ATOM 668 C C . SER A 1 90 ? -10.314 -0.301 29.149 1.00 90.75 90 SER A C 1
ATOM 670 O O . SER A 1 90 ? -10.601 -1.382 29.657 1.00 90.75 90 SER A O 1
ATOM 672 N N . THR A 1 91 ? -9.671 0.656 29.819 1.00 86.38 91 THR A N 1
ATOM 6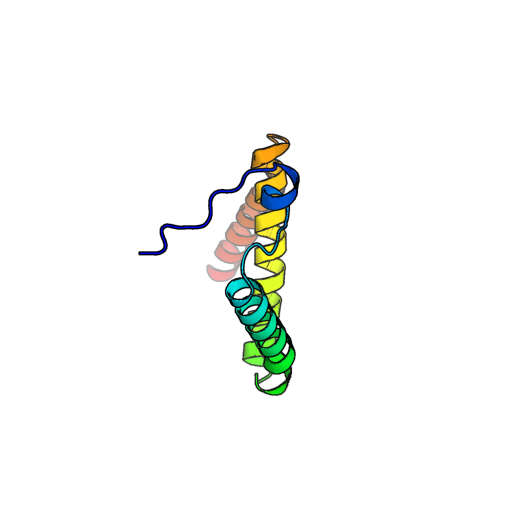73 C CA . THR A 1 91 ? -9.345 0.567 31.253 1.00 86.38 91 THR A CA 1
ATOM 674 C C . THR A 1 91 ? -10.485 1.097 32.133 1.00 86.38 91 THR A C 1
ATOM 676 O O . THR A 1 91 ? -10.463 0.903 33.347 1.00 86.38 91 THR A O 1
ATOM 679 N N . ARG A 1 92 ? -11.466 1.783 31.542 1.00 54.62 92 ARG A N 1
ATOM 680 C CA . ARG A 1 92 ? -12.685 2.236 32.220 1.00 54.62 92 ARG A CA 1
ATOM 681 C C . ARG A 1 92 ? -13.829 1.262 32.003 1.00 54.62 92 ARG A C 1
ATOM 683 O O . ARG A 1 92 ? -14.649 1.169 32.939 1.00 54.62 92 ARG A O 1
#

Sequence (92 aa):
MHIGDFKETYSSDQAVFINATSRFWLGILFALLILFPFVAGDYLLFMANLAGITIIGAVGLNILTGFAGLISLGHAAFIGVGGYTAAILSTR

Foldseek 3Di:
DDDDPDDPDPVQVPPPDNDPVVVVVVVVVVVCVVCVVVPDDPVVVVVVVVVVVVVVVVVVCCCCCPVVVDDPPPVVVVCVVVVVVVVVVVVD

pLDDT: mean 76.68, std 12.14, range [44.34, 93.81]

Secondary structure (DSSP, 8-state):
---------HHHHS-S---HHHHHHHHHHHHHHHHHHHHS-HHHHHHHHHHHHHHHHHHHHHHHHHTS----HHHHHHHHHHHHHHHHHHH-